Protein AF-X1U1P4-F1 (afdb_monomer_lite)

Radius of gyration: 13.44 Å; chains: 1; bounding box: 36×24×39 Å

Foldseek 3Di:
DEQEDEFPPADDPPVGDDHLVRLLQVLLVSLQVVVVVPHQAYEYDAALDLSSQVSNVNSNVVRDPHQYEYEYDWDDDPVGTARPVRHHPVNSVVVCVVVVRPDYHD

pLDDT: mean 93.92, std 8.22, range [53.47, 98.62]

Sequence (106 aa):
MAGSMGPTGKFLKPHGEYTEEEFEEAYAVQAKALTEGGVDFLLIETQYDLKEALCALRGARKSSNLPVFVTMTFNRNPRGYFTIMGNSVAQCVEELEAQEVPATGT

Secondary structure (DSSP, 8-state):
-EEEE---S--BTTTSSB-HHHHHHHHHHHHHHHHHTT-SEEEEEEES-HHHHHHHHHHHHHH--S-EEEEE--EEETTEEE-TT--BHHHHHHHHHHTT-S-EE-

Structure (mmCIF, N/CA/C/O backbone):
data_AF-X1U1P4-F1
#
_entry.id   AF-X1U1P4-F1
#
loop_
_atom_site.group_PDB
_atom_site.id
_atom_site.type_symbol
_atom_site.label_atom_id
_atom_site.label_alt_id
_atom_site.label_comp_id
_atom_site.label_asym_id
_atom_site.label_entity_id
_atom_site.label_seq_id
_atom_site.pdbx_PDB_ins_code
_atom_site.Cartn_x
_atom_site.Cartn_y
_atom_site.Cartn_z
_atom_site.occupancy
_atom_site.B_iso_or_equiv
_atom_site.auth_seq_id
_atom_site.auth_comp_id
_atom_site.auth_asym_id
_atom_site.auth_atom_id
_atom_site.pdbx_PDB_model_num
ATOM 1 N N . MET A 1 1 ? -18.357 3.553 2.999 1.00 87.25 1 MET A N 1
ATOM 2 C CA . MET A 1 1 ? -17.381 4.620 2.731 1.00 87.25 1 MET A CA 1
ATOM 3 C C . MET A 1 1 ? -15.983 4.041 2.859 1.00 87.25 1 MET A C 1
ATOM 5 O O . MET A 1 1 ? -15.715 3.364 3.842 1.00 87.25 1 MET A O 1
ATOM 9 N N . ALA A 1 2 ? -15.127 4.269 1.863 1.00 93.44 2 ALA A N 1
ATOM 10 C CA . ALA A 1 2 ? -13.741 3.807 1.871 1.00 93.44 2 ALA A CA 1
ATOM 11 C C . ALA A 1 2 ? -12.817 4.887 2.449 1.00 93.44 2 ALA A C 1
ATOM 13 O O . ALA A 1 2 ? -12.927 6.050 2.056 1.00 93.44 2 ALA A O 1
ATOM 14 N N . GLY A 1 3 ? -11.886 4.507 3.322 1.00 97.19 3 GLY A N 1
ATOM 15 C CA . GLY A 1 3 ? -10.749 5.349 3.687 1.00 97.19 3 GLY A CA 1
ATOM 16 C C . GLY A 1 3 ? -9.615 5.166 2.683 1.00 97.19 3 GLY A C 1
ATOM 17 O O . GLY A 1 3 ? -8.915 4.159 2.750 1.00 97.19 3 GLY A O 1
ATOM 18 N N . SER A 1 4 ? -9.453 6.107 1.750 1.00 97.50 4 SER A N 1
ATOM 19 C CA . SER A 1 4 ? -8.389 6.049 0.736 1.00 97.50 4 SER A CA 1
ATOM 20 C C . SER A 1 4 ? -7.020 6.425 1.323 1.00 97.50 4 SER A C 1
ATOM 22 O O . SER A 1 4 ? -6.890 7.411 2.057 1.00 97.50 4 SER A O 1
ATOM 24 N N . MET A 1 5 ? -6.003 5.633 0.981 1.00 98.06 5 MET A N 1
ATOM 25 C CA . MET A 1 5 ? -4.592 5.859 1.291 1.00 98.06 5 MET A CA 1
ATOM 26 C C . MET A 1 5 ? -3.755 5.634 0.025 1.00 98.06 5 MET A C 1
ATOM 28 O O . MET A 1 5 ? -3.553 4.499 -0.404 1.00 98.06 5 MET A O 1
ATOM 32 N N . GLY A 1 6 ? -3.291 6.723 -0.590 1.00 96.94 6 GLY A N 1
ATOM 33 C CA . GLY A 1 6 ? -2.461 6.684 -1.798 1.00 96.94 6 GLY A CA 1
ATOM 34 C C . GLY A 1 6 ? -0.968 6.455 -1.527 1.00 96.94 6 GLY A C 1
ATOM 35 O O . GLY A 1 6 ? -0.551 6.323 -0.370 1.00 96.94 6 GLY A O 1
ATOM 36 N N . PRO A 1 7 ? -0.135 6.416 -2.581 1.00 96.38 7 PRO A N 1
ATOM 37 C CA . PRO A 1 7 ? 1.314 6.356 -2.435 1.00 96.38 7 PRO A CA 1
ATOM 38 C C . PRO A 1 7 ? 1.852 7.658 -1.830 1.00 96.38 7 PRO A C 1
ATOM 40 O O . PRO A 1 7 ? 1.335 8.749 -2.079 1.00 96.38 7 PRO A O 1
ATOM 43 N N . THR A 1 8 ? 2.938 7.553 -1.076 1.00 94.69 8 THR A N 1
ATOM 44 C CA . THR A 1 8 ? 3.689 8.679 -0.503 1.00 94.69 8 THR A CA 1
ATOM 45 C C . THR A 1 8 ? 4.319 9.571 -1.575 1.00 94.69 8 THR A C 1
ATOM 47 O O . THR A 1 8 ? 4.636 10.735 -1.319 1.00 94.69 8 THR A O 1
ATOM 50 N N . GLY A 1 9 ? 4.551 9.023 -2.775 1.00 93.75 9 GLY A N 1
ATOM 51 C CA . GLY A 1 9 ? 5.342 9.669 -3.825 1.00 93.75 9 GLY A CA 1
ATOM 52 C C . GLY A 1 9 ? 6.832 9.773 -3.473 1.00 93.75 9 GLY A C 1
ATOM 53 O O . GLY A 1 9 ? 7.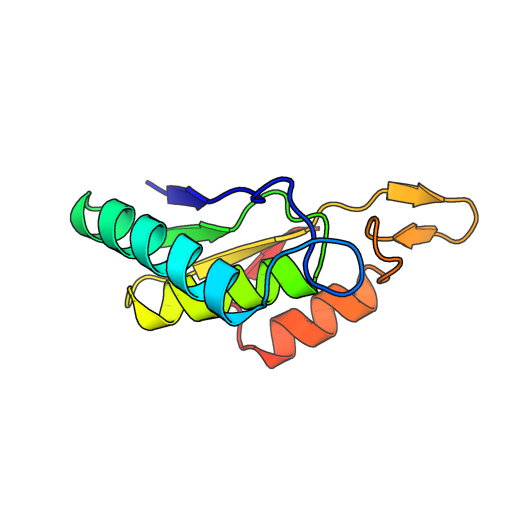559 10.566 -4.077 1.00 93.75 9 GLY A O 1
ATOM 54 N N . LYS A 1 10 ? 7.284 9.013 -2.471 1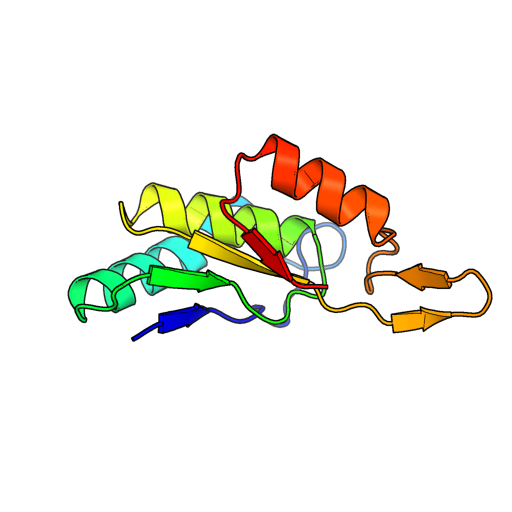.00 95.38 10 LYS A N 1
ATOM 55 C CA . LYS A 1 10 ? 8.673 8.898 -2.026 1.00 95.38 10 LYS A CA 1
ATOM 56 C C . LYS A 1 10 ? 9.170 7.480 -2.290 1.00 95.38 10 LYS A C 1
ATOM 58 O O . LYS A 1 10 ? 8.388 6.572 -2.525 1.00 95.38 10 LYS A O 1
ATOM 63 N N . PHE A 1 11 ? 10.485 7.296 -2.243 1.00 94.06 11 PHE A N 1
ATOM 64 C CA . PHE A 1 11 ? 11.100 5.987 -2.440 1.00 94.06 11 PHE A CA 1
ATOM 65 C C . PHE A 1 11 ? 11.734 5.475 -1.151 1.00 94.06 11 PHE A C 1
ATOM 67 O O . PHE A 1 11 ? 12.352 6.237 -0.400 1.00 94.06 11 PHE A O 1
ATOM 74 N N . LEU A 1 12 ? 11.625 4.165 -0.952 1.00 95.75 12 LEU A N 1
ATOM 75 C CA . LEU A 1 12 ? 12.369 3.428 0.060 1.00 95.75 12 LEU A CA 1
ATOM 76 C C . LEU A 1 12 ? 13.853 3.333 -0.316 1.00 95.75 12 LEU A C 1
ATOM 78 O O . LEU A 1 12 ? 14.233 3.356 -1.494 1.00 95.75 12 LEU A O 1
ATOM 82 N N . LYS A 1 13 ? 14.717 3.165 0.685 1.00 93.94 13 LYS A N 1
ATOM 83 C CA . LYS A 1 13 ? 16.120 2.793 0.465 1.00 93.94 13 LYS A CA 1
ATOM 84 C C . LYS A 1 13 ? 16.213 1.495 -0.357 1.00 93.94 13 LYS A C 1
ATOM 86 O O . LYS A 1 13 ? 15.420 0.576 -0.153 1.00 93.94 13 LYS A O 1
ATOM 91 N N . PRO A 1 14 ? 17.192 1.379 -1.275 1.00 93.81 14 PRO A N 1
ATOM 92 C CA . PRO A 1 14 ? 18.283 2.321 -1.552 1.00 93.81 14 PRO A CA 1
ATOM 93 C C . PRO A 1 14 ? 17.939 3.427 -2.570 1.00 93.81 14 PRO A C 1
ATOM 95 O O . PRO A 1 14 ? 18.814 4.214 -2.915 1.00 93.81 14 PRO A O 1
ATOM 98 N N . HIS A 1 15 ? 16.707 3.479 -3.087 1.00 92.75 15 HIS A N 1
ATOM 99 C CA . HIS A 1 15 ? 16.309 4.415 -4.148 1.00 92.75 15 HIS A CA 1
ATOM 100 C C . HIS A 1 15 ? 15.841 5.780 -3.624 1.00 92.75 15 HIS A C 1
ATOM 102 O O . HIS A 1 15 ? 15.802 6.746 -4.385 1.00 92.75 15 HIS A O 1
ATOM 108 N N . GLY A 1 16 ? 15.525 5.870 -2.334 1.00 93.56 16 GLY A N 1
ATOM 109 C CA . GLY A 1 16 ? 15.265 7.118 -1.629 1.00 93.56 16 GLY A CA 1
ATOM 110 C C . GLY A 1 16 ? 15.832 7.110 -0.213 1.00 93.56 16 GLY A C 1
ATOM 111 O O . GLY A 1 16 ? 16.757 6.362 0.106 1.00 93.56 16 GLY A O 1
ATOM 112 N N . GLU A 1 17 ? 15.288 7.980 0.632 1.00 95.00 17 GLU A N 1
ATOM 113 C CA . GLU A 1 17 ? 15.860 8.305 1.944 1.00 95.00 17 GLU A CA 1
ATOM 114 C C . GLU A 1 17 ? 15.173 7.583 3.108 1.00 95.00 17 GLU A C 1
ATOM 116 O O . GLU A 1 17 ? 15.730 7.548 4.205 1.00 95.00 17 GLU A O 1
ATOM 121 N N . TYR A 1 18 ? 14.015 6.969 2.859 1.00 96.94 18 TYR A N 1
ATOM 122 C CA . TYR A 1 18 ? 13.152 6.414 3.899 1.00 96.94 18 TYR A CA 1
ATOM 123 C C . TYR A 1 18 ? 13.313 4.903 4.065 1.00 96.94 18 TYR A C 1
ATOM 125 O O . TYR A 1 18 ? 13.644 4.187 3.112 1.00 96.94 18 TYR A O 1
ATOM 133 N N . THR A 1 19 ? 13.090 4.411 5.279 1.00 98.00 19 THR A N 1
ATOM 134 C CA . THR A 1 19 ? 13.028 2.976 5.586 1.00 98.00 19 THR A CA 1
ATOM 135 C C . THR A 1 19 ? 11.600 2.440 5.506 1.00 98.00 19 THR A C 1
ATOM 137 O O . THR A 1 19 ? 10.634 3.202 5.437 1.00 98.00 19 THR A O 1
ATOM 140 N N . GLU A 1 20 ? 11.463 1.111 5.495 1.00 97.81 20 GLU A N 1
ATOM 141 C CA . GLU A 1 20 ? 10.145 0.463 5.500 1.00 97.81 20 GLU A CA 1
ATOM 142 C C . GLU A 1 20 ? 9.379 0.796 6.784 1.00 97.81 20 GLU A C 1
ATOM 144 O O . GLU A 1 20 ? 8.191 1.098 6.729 1.00 97.81 20 GLU A O 1
ATOM 149 N N . GLU A 1 21 ? 10.071 0.849 7.924 1.00 98.19 21 GLU A N 1
ATOM 150 C CA . GLU A 1 21 ? 9.480 1.195 9.217 1.00 98.19 21 GLU A CA 1
ATOM 151 C C . GLU A 1 21 ? 8.908 2.617 9.224 1.00 98.19 21 GLU A C 1
ATOM 153 O O . GLU A 1 21 ? 7.801 2.827 9.715 1.00 98.19 21 GLU A O 1
ATOM 158 N N . GLU A 1 22 ? 9.617 3.587 8.636 1.00 98.19 22 GLU A N 1
ATOM 159 C CA . GLU A 1 22 ? 9.131 4.970 8.533 1.00 98.19 22 GLU A CA 1
ATOM 160 C C . GLU A 1 22 ? 7.857 5.058 7.678 1.00 98.19 22 GLU A C 1
ATOM 162 O O . GLU A 1 22 ? 6.926 5.796 8.012 1.00 98.19 22 GLU A O 1
ATOM 167 N N . PHE A 1 23 ? 7.778 4.282 6.592 1.00 98.19 23 PHE A N 1
ATOM 168 C CA . PHE A 1 23 ? 6.571 4.201 5.765 1.00 98.19 23 PHE A CA 1
ATOM 169 C C . PHE A 1 23 ? 5.422 3.521 6.513 1.00 98.19 23 PHE A C 1
ATOM 171 O O . PHE A 1 23 ? 4.303 4.034 6.519 1.00 98.19 23 PHE A O 1
ATOM 178 N N . GLU A 1 24 ? 5.683 2.390 7.167 1.00 98.50 24 GLU A N 1
ATOM 179 C CA . GLU A 1 24 ? 4.689 1.678 7.974 1.00 98.50 24 GLU A CA 1
ATOM 180 C C . GLU A 1 24 ? 4.102 2.564 9.073 1.00 98.50 24 GLU A C 1
ATOM 182 O O . GLU A 1 24 ? 2.886 2.574 9.266 1.00 98.50 24 GLU A O 1
ATOM 187 N N . GLU A 1 25 ? 4.941 3.326 9.779 1.00 98.44 25 GLU A N 1
ATOM 188 C CA . GLU A 1 25 ? 4.503 4.265 10.812 1.00 98.44 25 GLU A CA 1
ATOM 189 C C . GLU A 1 25 ? 3.646 5.395 10.234 1.00 98.44 25 GLU A C 1
ATOM 191 O O . GLU A 1 25 ? 2.603 5.729 10.804 1.00 98.44 25 GLU A O 1
ATOM 196 N N . ALA A 1 26 ? 4.020 5.946 9.077 1.00 98.19 26 ALA A N 1
ATOM 197 C CA . ALA A 1 26 ? 3.224 6.971 8.408 1.00 98.19 26 ALA A CA 1
ATOM 198 C C . ALA A 1 26 ? 1.833 6.444 8.002 1.00 98.19 26 ALA A C 1
ATOM 200 O O . ALA A 1 26 ? 0.812 7.072 8.304 1.00 98.19 26 ALA A O 1
ATOM 201 N N . TYR A 1 27 ? 1.771 5.260 7.386 1.00 98.56 27 TYR A N 1
ATOM 202 C CA . TYR A 1 27 ? 0.505 4.627 7.007 1.00 98.56 27 TYR A CA 1
ATOM 203 C C . TYR A 1 27 ? -0.337 4.219 8.217 1.00 98.56 27 T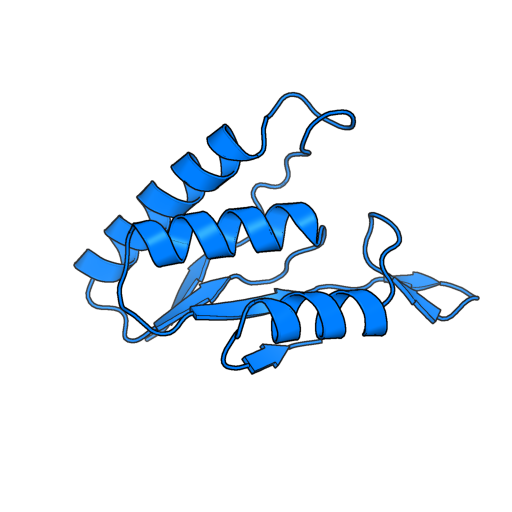YR A C 1
ATOM 205 O O . TYR A 1 27 ? -1.561 4.348 8.187 1.00 98.56 27 TYR A O 1
ATOM 213 N N . ALA A 1 28 ? 0.297 3.785 9.306 1.00 98.62 28 ALA A N 1
ATOM 214 C CA . ALA A 1 28 ? -0.367 3.478 10.568 1.00 98.62 28 ALA A CA 1
ATOM 215 C C . ALA A 1 28 ? -1.131 4.687 11.133 1.00 98.62 28 ALA A C 1
ATOM 217 O O . ALA A 1 28 ? -2.295 4.558 11.526 1.00 98.62 28 ALA A O 1
ATOM 218 N N . VAL A 1 29 ? -0.516 5.874 11.119 1.00 98.50 29 VAL A N 1
ATOM 219 C CA . VAL A 1 29 ? -1.162 7.118 11.570 1.00 98.50 29 VAL A CA 1
ATOM 220 C C . VAL A 1 29 ? -2.392 7.439 10.718 1.00 98.50 29 VAL A C 1
ATOM 222 O O . VAL A 1 29 ? -3.461 7.722 11.266 1.00 98.50 29 VAL A O 1
ATOM 225 N N . GLN A 1 30 ? -2.272 7.352 9.390 1.00 98.44 30 GLN A N 1
ATOM 226 C CA . GLN A 1 30 ? -3.386 7.627 8.479 1.00 98.44 30 GLN A CA 1
ATOM 227 C C . GLN A 1 30 ? -4.526 6.610 8.636 1.00 98.44 30 GLN A C 1
AT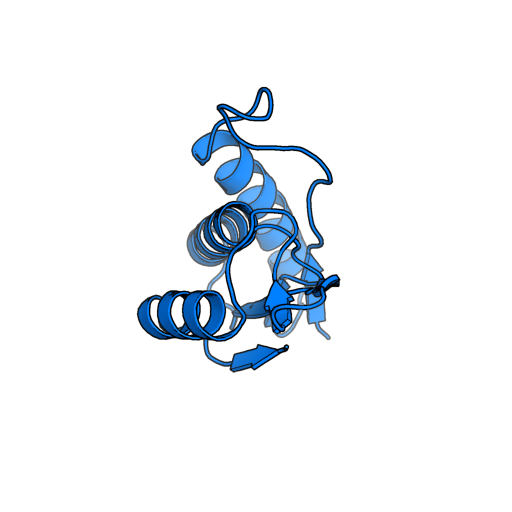OM 229 O O . GLN A 1 30 ? -5.689 6.999 8.758 1.00 98.44 30 GLN A O 1
ATOM 234 N N . ALA A 1 31 ? -4.204 5.316 8.688 1.00 98.50 31 ALA A N 1
ATOM 235 C CA . ALA A 1 31 ? -5.178 4.240 8.849 1.00 98.50 31 ALA A CA 1
ATOM 236 C C . ALA A 1 31 ? -5.976 4.375 10.150 1.00 98.50 31 ALA A C 1
ATOM 238 O O . ALA A 1 31 ? -7.199 4.202 10.147 1.00 98.50 31 ALA A O 1
ATOM 239 N N . LYS A 1 32 ? -5.303 4.733 11.252 1.00 98.62 32 LYS A N 1
ATOM 240 C CA . LYS A 1 32 ? -5.956 4.994 12.537 1.00 98.62 32 LYS A CA 1
ATOM 241 C C . LYS A 1 32 ? -6.945 6.152 12.432 1.00 98.62 32 LYS A C 1
ATOM 243 O O . LYS A 1 32 ? -8.102 5.991 12.808 1.00 98.62 32 LYS A O 1
ATOM 248 N N . ALA A 1 33 ? -6.514 7.283 11.873 1.00 98.50 33 ALA A N 1
ATOM 249 C CA . ALA A 1 33 ? -7.363 8.465 11.733 1.00 98.50 33 ALA A CA 1
ATOM 250 C C . ALA A 1 33 ? -8.606 8.193 10.866 1.00 98.50 33 ALA A C 1
ATOM 252 O O . ALA A 1 33 ? -9.712 8.591 11.222 1.00 98.50 33 ALA A O 1
ATOM 253 N N . LEU A 1 34 ? -8.447 7.467 9.754 1.00 98.44 34 LEU A N 1
ATOM 254 C CA . LEU A 1 34 ? -9.568 7.064 8.896 1.00 98.44 34 LEU A CA 1
ATOM 255 C C . LEU A 1 34 ? -10.530 6.114 9.619 1.00 98.44 34 LEU A C 1
ATOM 257 O O . LEU A 1 34 ? -11.745 6.266 9.509 1.00 98.44 34 LEU A O 1
ATOM 261 N N . THR A 1 35 ? -9.990 5.165 10.386 1.00 98.25 35 THR A N 1
ATOM 262 C CA . THR A 1 35 ? -10.783 4.216 11.182 1.00 98.25 35 THR A CA 1
ATOM 263 C C . THR A 1 35 ? -11.602 4.936 12.252 1.00 98.25 35 THR A C 1
ATOM 265 O O . THR A 1 35 ? -12.800 4.694 12.371 1.00 98.25 35 THR A O 1
ATOM 268 N N . GLU A 1 36 ? -10.995 5.867 12.992 1.00 98.12 36 GLU A N 1
ATOM 269 C CA . GLU A 1 36 ? -11.688 6.708 13.982 1.00 98.12 36 GLU A CA 1
ATOM 270 C C . GLU A 1 36 ? -12.737 7.625 13.332 1.00 98.12 36 GLU A C 1
ATOM 272 O O . GLU A 1 36 ? -13.753 7.943 13.949 1.00 98.12 36 GLU A O 1
ATOM 277 N N . GLY A 1 37 ? -12.530 7.992 12.064 1.00 97.75 37 GLY A N 1
ATOM 278 C CA . GLY A 1 37 ? -13.502 8.699 11.231 1.00 97.75 37 GLY A CA 1
ATOM 279 C C . GLY A 1 37 ? -14.709 7.859 10.790 1.00 97.75 37 GLY A C 1
ATOM 280 O O . GLY A 1 37 ? -15.631 8.413 10.193 1.00 97.75 37 GLY A O 1
ATOM 281 N N . GLY A 1 38 ? -14.735 6.553 11.081 1.00 97.62 38 GLY A N 1
ATOM 282 C CA . GLY A 1 38 ? -15.889 5.684 10.839 1.00 97.62 38 GLY A CA 1
ATOM 283 C C . GLY A 1 38 ? -16.033 5.183 9.400 1.00 97.62 38 GLY A C 1
ATOM 284 O O . GLY A 1 38 ? -17.154 4.970 8.942 1.00 97.62 38 GLY A O 1
ATOM 285 N N . VAL A 1 39 ? -14.927 5.013 8.665 1.00 98.38 39 VAL A N 1
ATOM 286 C CA . VAL A 1 39 ? -14.957 4.333 7.355 1.00 98.38 39 VAL A CA 1
ATOM 287 C C . VAL A 1 39 ? -15.267 2.839 7.517 1.00 98.38 39 VAL A C 1
ATOM 289 O O . VAL A 1 39 ? -14.968 2.244 8.547 1.00 98.38 39 VAL A O 1
ATOM 292 N N . ASP A 1 40 ? -15.841 2.216 6.486 1.00 97.81 40 ASP A N 1
ATOM 293 C CA . ASP A 1 40 ? -16.220 0.793 6.524 1.00 97.81 40 ASP A CA 1
ATOM 294 C C . ASP A 1 40 ? -15.041 -0.136 6.186 1.00 97.81 40 ASP A C 1
ATOM 296 O O . ASP A 1 40 ? -15.012 -1.298 6.585 1.00 97.81 40 ASP A O 1
ATOM 300 N N . PHE A 1 41 ? -14.077 0.368 5.412 1.00 96.44 41 PHE A N 1
ATOM 301 C CA . PHE A 1 41 ? -12.865 -0.343 5.013 1.00 96.44 41 PHE A CA 1
ATOM 302 C C . PHE A 1 41 ? -11.764 0.642 4.615 1.00 96.44 41 PHE A C 1
ATOM 304 O O . PHE A 1 41 ? -12.032 1.810 4.307 1.00 96.44 41 PHE A O 1
ATOM 311 N N . LEU A 1 42 ? -10.526 0.156 4.585 1.00 97.88 42 LEU A N 1
ATOM 312 C CA . LEU A 1 42 ? -9.366 0.899 4.104 1.00 97.88 42 LEU A CA 1
ATOM 313 C C . LEU A 1 42 ? -9.032 0.475 2.673 1.00 97.88 42 LEU A C 1
ATOM 315 O O . LEU A 1 42 ? -9.032 -0.712 2.350 1.00 97.88 42 LEU A O 1
ATOM 319 N N . LEU A 1 43 ? -8.736 1.448 1.818 1.00 97.31 43 LEU A N 1
ATOM 320 C CA . LEU A 1 43 ? -8.326 1.229 0.436 1.00 97.31 43 LEU A CA 1
ATOM 321 C C . LEU A 1 43 ? -6.930 1.819 0.237 1.00 97.31 43 LEU A C 1
ATOM 323 O O . LEU A 1 43 ? -6.776 3.034 0.138 1.00 97.31 43 LEU A O 1
ATOM 327 N N . ILE A 1 44 ? -5.926 0.950 0.173 1.00 97.69 44 ILE A N 1
ATOM 328 C CA . ILE A 1 44 ? -4.576 1.301 -0.266 1.00 97.69 44 ILE A CA 1
ATOM 329 C C . ILE A 1 44 ? -4.619 1.373 -1.785 1.00 97.69 44 ILE A C 1
ATOM 331 O O . ILE A 1 44 ? -4.759 0.354 -2.468 1.00 97.69 44 ILE A O 1
ATOM 335 N N . GLU A 1 45 ? -4.566 2.585 -2.320 1.00 95.06 45 GLU A N 1
ATOM 336 C CA . GLU A 1 45 ? -4.841 2.813 -3.730 1.00 95.06 45 GLU A CA 1
ATOM 337 C C . GLU A 1 45 ? -3.623 3.226 -4.551 1.00 95.06 45 GLU A C 1
ATOM 339 O O . GLU A 1 45 ? -2.683 3.830 -4.033 1.00 95.06 45 GLU A O 1
ATOM 344 N N . THR A 1 46 ? -3.687 2.923 -5.850 1.00 92.50 46 THR A N 1
ATOM 345 C CA . THR A 1 46 ? -2.809 3.475 -6.889 1.00 92.50 46 THR A CA 1
ATOM 346 C C . THR A 1 46 ? -1.320 3.318 -6.547 1.00 92.50 46 THR A C 1
ATOM 348 O O . THR A 1 46 ? -0.517 4.236 -6.717 1.00 92.50 46 THR A O 1
ATOM 351 N N . GLN A 1 47 ? -0.927 2.149 -6.032 1.00 96.06 47 GLN A N 1
ATOM 352 C CA . GLN A 1 47 ? 0.455 1.899 -5.625 1.00 96.06 47 GLN A CA 1
ATOM 353 C C . GLN A 1 47 ? 1.336 1.554 -6.824 1.00 96.06 47 GLN A C 1
ATOM 355 O O . GLN A 1 47 ? 1.044 0.637 -7.590 1.00 96.06 47 GLN A O 1
ATOM 360 N N . TYR A 1 48 ? 2.442 2.279 -6.980 1.00 94.00 48 TYR A N 1
ATOM 361 C CA . TYR A 1 48 ? 3.392 2.073 -8.078 1.00 94.00 48 TYR A CA 1
ATOM 362 C C . TYR A 1 48 ? 4.578 1.194 -7.682 1.00 94.00 48 TYR A C 1
ATOM 364 O O . TYR A 1 48 ? 5.294 0.724 -8.563 1.00 94.00 48 TYR A O 1
ATOM 372 N N . ASP A 1 49 ? 4.797 0.972 -6.388 1.00 95.56 49 ASP A N 1
ATOM 373 C CA . ASP A 1 49 ? 5.843 0.113 -5.841 1.00 95.56 49 ASP A CA 1
ATOM 374 C C . ASP A 1 49 ? 5.204 -0.941 -4.932 1.00 95.56 49 ASP A C 1
ATOM 376 O O . ASP A 1 49 ? 4.454 -0.623 -4.010 1.00 95.56 49 ASP A O 1
ATOM 380 N N . LEU A 1 50 ? 5.506 -2.214 -5.199 1.00 96.12 50 LEU A N 1
ATOM 381 C CA . LEU A 1 50 ? 5.008 -3.326 -4.396 1.00 96.12 50 LEU A CA 1
ATOM 382 C C . LEU A 1 50 ? 5.511 -3.232 -2.951 1.00 96.12 50 LEU A C 1
ATOM 384 O O . LEU A 1 50 ? 4.760 -3.529 -2.027 1.00 96.12 50 LEU A O 1
ATOM 388 N N . LYS A 1 51 ? 6.753 -2.786 -2.728 1.00 96.62 51 LYS A N 1
ATOM 389 C CA . LYS A 1 51 ? 7.295 -2.669 -1.367 1.00 96.62 51 LYS A CA 1
ATOM 390 C C . LYS A 1 51 ? 6.565 -1.611 -0.552 1.00 96.62 51 LYS A C 1
ATOM 392 O O . LYS A 1 51 ? 6.216 -1.865 0.598 1.00 96.62 51 LYS A O 1
ATOM 397 N N . GLU A 1 52 ? 6.292 -0.458 -1.154 1.00 97.50 52 GLU A N 1
ATOM 398 C CA . GLU A 1 52 ? 5.493 0.595 -0.527 1.00 97.50 52 GLU A CA 1
ATOM 399 C C . GLU A 1 52 ? 4.072 0.109 -0.208 1.00 97.50 52 GLU A C 1
ATOM 401 O O . GLU A 1 52 ? 3.609 0.291 0.917 1.00 97.50 52 GLU A O 1
ATOM 406 N N . ALA A 1 53 ? 3.421 -0.604 -1.136 1.00 97.25 53 ALA A N 1
ATOM 407 C CA . ALA A 1 53 ? 2.102 -1.196 -0.904 1.00 97.25 53 ALA A CA 1
ATOM 408 C C . ALA A 1 53 ? 2.089 -2.158 0.298 1.00 97.25 53 ALA A C 1
ATOM 410 O O . ALA A 1 53 ? 1.151 -2.150 1.098 1.00 97.25 53 ALA A O 1
ATOM 411 N N . LEU A 1 54 ? 3.142 -2.966 0.458 1.00 97.44 54 LEU A N 1
ATOM 412 C CA . LEU A 1 54 ? 3.290 -3.869 1.600 1.00 97.44 54 LEU A CA 1
ATOM 413 C C . LEU A 1 54 ? 3.532 -3.113 2.913 1.00 97.44 54 LEU A C 1
ATOM 415 O O . LEU A 1 54 ? 2.959 -3.489 3.936 1.00 97.44 54 LEU A O 1
ATOM 419 N N . CYS A 1 55 ? 4.314 -2.029 2.894 1.00 98.19 55 CYS A N 1
ATOM 420 C CA . CYS A 1 55 ? 4.466 -1.146 4.057 1.00 98.19 55 CYS A CA 1
ATOM 421 C C . CYS A 1 55 ? 3.114 -0.534 4.453 1.00 98.19 55 CYS A C 1
ATOM 423 O O . CYS A 1 55 ? 2.735 -0.552 5.625 1.00 98.19 55 CYS A O 1
ATOM 425 N N . ALA A 1 56 ? 2.340 -0.063 3.472 1.00 98.12 56 ALA A N 1
ATOM 426 C CA . ALA A 1 56 ? 1.002 0.470 3.698 1.00 98.12 56 ALA A CA 1
ATOM 427 C C . ALA A 1 56 ? 0.068 -0.571 4.322 1.00 98.12 56 ALA A C 1
ATOM 429 O O . ALA A 1 56 ? -0.634 -0.275 5.290 1.00 98.12 56 ALA A O 1
ATOM 430 N N . LEU A 1 57 ? 0.097 -1.809 3.819 1.00 97.75 57 LEU A N 1
ATOM 431 C CA . LEU A 1 57 ? -0.711 -2.912 4.337 1.00 97.75 57 LEU A CA 1
ATOM 432 C C . LEU A 1 57 ? -0.359 -3.243 5.791 1.00 97.75 57 LEU A C 1
ATOM 434 O O . LEU A 1 57 ? -1.259 -3.385 6.623 1.00 97.75 57 LEU A O 1
ATOM 438 N N . ARG A 1 58 ? 0.937 -3.342 6.111 1.00 98.00 58 ARG A N 1
ATOM 439 C CA . ARG A 1 58 ? 1.416 -3.611 7.477 1.00 98.00 58 ARG A CA 1
ATOM 440 C C . ARG A 1 58 ? 1.045 -2.477 8.431 1.00 98.00 58 ARG A C 1
ATOM 442 O O . ARG A 1 58 ? 0.474 -2.744 9.490 1.00 98.00 58 ARG A O 1
ATOM 449 N N . GLY A 1 59 ? 1.273 -1.225 8.032 1.00 98.25 59 GLY A N 1
ATOM 450 C CA . GLY A 1 59 ? 0.880 -0.043 8.804 1.00 98.25 59 GLY A CA 1
ATOM 451 C C . GLY A 1 59 ? -0.627 0.014 9.071 1.00 98.25 59 GLY A C 1
ATOM 452 O O . GLY A 1 59 ? -1.054 0.231 10.211 1.00 98.25 59 GLY A O 1
ATOM 453 N N . ALA A 1 60 ? -1.439 -0.267 8.047 1.00 98.00 60 ALA A N 1
ATOM 454 C CA . ALA A 1 60 ? -2.894 -0.294 8.145 1.00 98.00 60 ALA A CA 1
ATOM 455 C C . ALA A 1 60 ? -3.394 -1.367 9.119 1.00 98.00 60 ALA A C 1
ATOM 457 O O . ALA A 1 60 ? -4.149 -1.054 10.040 1.00 98.00 60 ALA A O 1
ATOM 458 N N . ARG A 1 61 ? -2.926 -2.613 8.971 1.00 96.62 61 ARG A N 1
ATOM 459 C CA . ARG A 1 61 ? -3.318 -3.742 9.835 1.00 96.62 61 ARG A CA 1
ATOM 460 C C . ARG A 1 61 ? -2.843 -3.588 11.277 1.00 96.62 61 ARG A C 1
ATOM 462 O O . ARG A 1 61 ? -3.518 -4.041 12.194 1.00 96.62 61 ARG A O 1
ATOM 469 N N . LYS A 1 62 ? -1.706 -2.924 11.503 1.00 96.62 62 LYS A N 1
ATOM 470 C CA . LYS A 1 62 ? -1.222 -2.607 12.857 1.00 96.62 62 LYS A CA 1
ATOM 471 C C . LYS A 1 62 ? -2.146 -1.630 13.594 1.00 96.62 62 LYS A C 1
ATOM 473 O O . LYS A 1 62 ? -2.163 -1.622 14.823 1.00 96.62 62 LYS A O 1
ATOM 478 N N . SER A 1 63 ? -2.899 -0.815 12.856 1.00 96.81 63 SER A N 1
ATOM 479 C CA . SER A 1 63 ? -3.624 0.341 13.399 1.00 96.81 63 SER A CA 1
ATOM 480 C C . SER A 1 63 ? -5.140 0.280 13.217 1.00 96.81 63 SER A C 1
ATOM 482 O O . SER A 1 63 ? -5.844 1.178 13.677 1.00 96.81 63 SER A O 1
ATOM 484 N N . SER A 1 64 ? -5.651 -0.756 12.551 1.00 97.00 64 SER A N 1
ATOM 485 C CA . SER A 1 64 ? -7.070 -0.942 12.265 1.00 97.00 64 SER A CA 1
ATOM 486 C C . SER A 1 64 ? -7.426 -2.421 12.141 1.00 97.00 64 SER A C 1
ATOM 488 O O . SER A 1 64 ? -6.653 -3.212 11.608 1.00 97.00 64 SER A O 1
ATOM 490 N N . ASN A 1 65 ? -8.635 -2.772 12.586 1.00 95.81 65 ASN A N 1
ATOM 491 C CA . ASN A 1 65 ? -9.234 -4.096 12.380 1.00 95.81 65 ASN A CA 1
ATOM 492 C C . ASN A 1 65 ? -10.186 -4.127 11.171 1.00 95.81 65 ASN A C 1
ATOM 494 O O . ASN A 1 65 ? -10.872 -5.126 10.953 1.00 95.81 65 ASN A O 1
ATOM 498 N N . LEU A 1 66 ? -10.294 -3.024 10.423 1.00 96.38 66 LEU A N 1
ATOM 499 C CA . LEU A 1 66 ? -11.149 -2.962 9.244 1.00 96.38 66 LEU A CA 1
ATOM 500 C C . LEU A 1 66 ? -10.554 -3.787 8.092 1.00 96.38 66 LEU A C 1
ATOM 502 O O . LEU A 1 66 ? -9.330 -3.908 7.989 1.00 96.38 66 LEU A O 1
ATOM 506 N N . PRO A 1 67 ? -11.391 -4.311 7.179 1.00 95.75 67 PR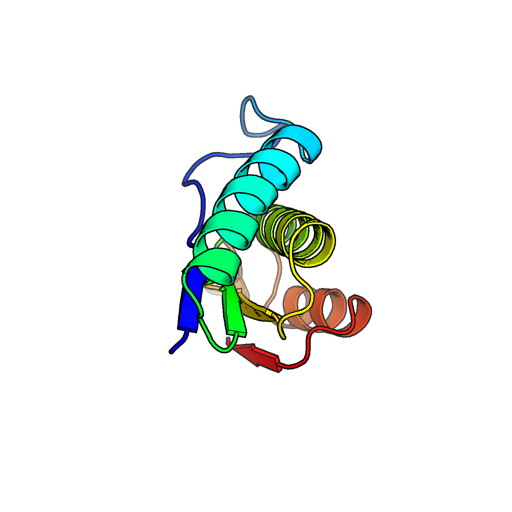O A N 1
ATOM 507 C CA . PRO A 1 67 ? -10.909 -4.900 5.937 1.00 95.75 67 PRO A CA 1
ATOM 508 C C . PRO A 1 67 ? -10.028 -3.914 5.158 1.00 95.75 67 PRO A C 1
ATOM 510 O O . PRO A 1 67 ? -10.338 -2.723 5.079 1.00 95.75 67 PRO A O 1
ATOM 513 N N . VAL A 1 68 ? -8.944 -4.418 4.565 1.00 96.38 68 VAL A N 1
ATOM 514 C CA . VAL A 1 68 ? -7.993 -3.619 3.779 1.00 96.38 68 VAL A CA 1
ATOM 515 C C . VAL A 1 68 ? -7.956 -4.139 2.349 1.00 96.38 68 VAL A C 1
ATOM 517 O O . VAL A 1 68 ? -7.749 -5.326 2.134 1.00 96.38 68 VAL A O 1
ATOM 520 N N . PHE A 1 69 ? -8.127 -3.253 1.378 1.00 95.25 69 PHE A N 1
ATOM 521 C CA . PHE A 1 69 ? -8.030 -3.545 -0.051 1.00 95.25 69 PHE A CA 1
ATOM 522 C C . PHE A 1 69 ? -6.778 -2.887 -0.620 1.00 95.25 69 PHE A C 1
ATOM 524 O O . PHE A 1 69 ? -6.422 -1.792 -0.184 1.00 95.25 69 PHE A O 1
ATOM 531 N N . VAL A 1 70 ? -6.126 -3.528 -1.593 1.00 96.19 70 VAL A N 1
ATOM 532 C CA . VAL A 1 70 ? -4.909 -2.998 -2.228 1.00 96.19 70 VAL A CA 1
ATOM 533 C C . VAL A 1 70 ? -5.087 -2.953 -3.742 1.00 96.19 70 VAL A C 1
ATOM 535 O O . VAL A 1 70 ? -5.513 -3.932 -4.357 1.00 96.19 70 VAL A O 1
ATOM 538 N N . THR A 1 71 ? -4.737 -1.825 -4.357 1.00 95.25 71 THR A N 1
ATOM 539 C CA . THR A 1 71 ? -4.664 -1.692 -5.820 1.00 95.25 71 THR A CA 1
ATOM 540 C C . THR A 1 71 ? -3.270 -1.261 -6.246 1.00 95.25 71 THR A C 1
ATOM 542 O O . THR A 1 71 ? -2.638 -0.417 -5.604 1.00 95.25 71 THR A O 1
ATOM 545 N N . MET A 1 72 ? -2.799 -1.862 -7.333 1.00 95.75 72 MET A N 1
ATOM 546 C CA . MET A 1 72 ? -1.490 -1.599 -7.921 1.00 95.75 72 MET A CA 1
ATOM 547 C C . MET A 1 72 ? -1.664 -0.927 -9.281 1.00 95.75 72 MET A C 1
ATOM 549 O O . MET A 1 72 ? -2.600 -1.235 -10.015 1.00 95.75 72 MET A O 1
ATOM 553 N N . THR A 1 73 ? -0.731 -0.052 -9.642 1.00 94.06 73 THR A N 1
ATOM 554 C CA . THR A 1 73 ? -0.697 0.613 -10.946 1.00 94.06 73 THR A CA 1
ATOM 555 C C . THR A 1 73 ? 0.481 0.109 -11.768 1.00 94.06 73 THR A C 1
ATOM 557 O O . THR A 1 73 ? 1.629 0.104 -11.315 1.00 94.06 73 THR A O 1
ATOM 560 N N . PHE A 1 74 ? 0.207 -0.259 -13.020 1.00 95.12 74 PHE A N 1
ATOM 561 C CA . PHE A 1 74 ? 1.196 -0.817 -13.938 1.00 95.12 74 PHE A CA 1
ATOM 562 C C . PHE A 1 74 ? 1.346 0.028 -15.200 1.00 95.12 74 PHE A C 1
ATOM 564 O O . PHE A 1 74 ? 0.374 0.490 -15.796 1.00 95.12 74 PHE A O 1
ATOM 571 N N . ASN A 1 75 ? 2.584 0.153 -15.667 1.00 94.25 75 ASN A N 1
ATOM 572 C CA . ASN A 1 75 ? 2.913 0.752 -16.948 1.00 94.25 75 ASN A CA 1
ATOM 573 C C . ASN A 1 75 ? 3.084 -0.326 -18.016 1.00 94.25 75 ASN A C 1
ATOM 575 O O . ASN A 1 75 ? 3.710 -1.367 -17.797 1.00 94.25 75 ASN A O 1
ATOM 579 N N . ARG A 1 76 ? 2.572 -0.042 -19.215 1.00 94.19 76 ARG A N 1
ATOM 580 C CA . ARG A 1 76 ? 2.780 -0.890 -20.387 1.00 94.19 76 ARG A CA 1
ATOM 581 C C . ARG A 1 76 ? 4.182 -0.673 -20.951 1.00 94.19 76 ARG A C 1
ATOM 583 O O . ARG A 1 76 ? 4.567 0.449 -21.265 1.00 94.19 76 ARG A O 1
ATOM 590 N N . ASN A 1 77 ? 4.911 -1.758 -21.166 1.00 89.88 77 ASN A N 1
ATOM 591 C CA . ASN A 1 77 ? 6.168 -1.787 -21.905 1.00 89.88 77 ASN A CA 1
ATOM 592 C C . ASN A 1 77 ? 6.117 -2.879 -23.002 1.00 89.88 77 ASN A C 1
ATOM 594 O O . ASN A 1 77 ? 5.162 -3.659 -23.050 1.00 89.88 77 ASN A O 1
ATOM 598 N N . PRO A 1 78 ? 7.112 -2.971 -23.908 1.00 92.94 78 PRO A N 1
ATOM 599 C CA . PRO A 1 78 ? 7.105 -3.983 -24.972 1.00 92.94 78 PRO A CA 1
ATOM 600 C C . PRO A 1 78 ? 7.082 -5.440 -24.483 1.00 92.94 78 PRO A C 1
ATOM 602 O O . PRO A 1 78 ? 6.741 -6.333 -25.250 1.00 92.94 78 PRO A O 1
ATOM 605 N N . ARG A 1 79 ? 7.459 -5.686 -23.222 1.00 91.62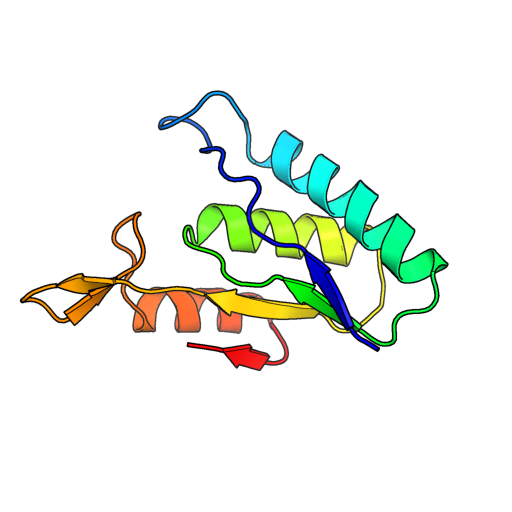 79 ARG A N 1
ATOM 606 C CA . ARG A 1 79 ? 7.517 -7.012 -22.594 1.00 91.62 79 ARG A CA 1
ATOM 607 C C . ARG A 1 79 ? 6.272 -7.339 -21.755 1.00 91.62 79 ARG A C 1
ATOM 609 O O . ARG A 1 79 ? 6.212 -8.436 -21.213 1.00 91.62 79 ARG A O 1
ATOM 616 N N . GLY A 1 80 ? 5.306 -6.422 -21.621 1.00 94.00 80 GLY A N 1
ATOM 617 C CA . GLY A 1 80 ? 4.108 -6.597 -20.790 1.00 94.00 80 GLY A CA 1
ATOM 618 C C . GLY A 1 80 ? 3.808 -5.405 -19.875 1.00 94.00 80 GLY A C 1
ATOM 619 O O . GLY A 1 80 ? 4.167 -4.269 -20.178 1.00 94.00 80 GLY A O 1
ATOM 620 N N . TYR A 1 81 ? 3.130 -5.667 -18.757 1.00 95.62 81 TYR A N 1
ATOM 621 C CA . TYR A 1 81 ? 2.751 -4.667 -17.753 1.00 95.62 81 TYR A CA 1
ATOM 622 C C . TYR A 1 81 ? 3.588 -4.837 -16.489 1.00 95.62 81 TYR A C 1
ATOM 624 O O . TYR A 1 81 ? 3.701 -5.948 -15.965 1.00 95.62 81 TYR A O 1
ATOM 632 N N . PHE A 1 82 ? 4.183 -3.740 -16.025 1.00 96.50 82 PHE A N 1
ATOM 633 C CA . PHE A 1 82 ? 5.096 -3.747 -14.886 1.00 96.50 82 PHE A CA 1
ATOM 634 C C . PHE A 1 82 ? 4.917 -2.501 -14.026 1.00 96.50 82 PHE A C 1
ATOM 636 O O . PHE A 1 82 ? 4.587 -1.427 -14.531 1.00 96.50 82 PHE A O 1
ATOM 643 N N . THR A 1 83 ? 5.178 -2.639 -12.732 1.00 95.44 83 THR A N 1
ATOM 644 C CA . THR A 1 83 ? 5.319 -1.510 -11.811 1.00 95.44 83 THR A CA 1
ATOM 645 C C . THR A 1 83 ? 6.519 -0.643 -12.206 1.00 95.44 83 THR A C 1
ATOM 647 O O . THR A 1 83 ? 7.365 -1.058 -13.009 1.00 95.44 83 THR A O 1
ATOM 650 N N . ILE A 1 84 ? 6.650 0.556 -11.627 1.00 92.75 84 ILE A N 1
ATOM 651 C CA . ILE A 1 84 ? 7.836 1.401 -11.884 1.00 92.75 84 ILE A CA 1
ATOM 652 C C . ILE A 1 84 ? 9.127 0.748 -11.369 1.00 92.75 84 ILE A C 1
ATOM 654 O O . ILE A 1 84 ? 10.200 1.015 -11.903 1.00 92.75 84 ILE A O 1
ATOM 658 N N . MET A 1 85 ? 9.002 -0.156 -10.392 1.00 94.44 85 MET A N 1
ATOM 659 C CA . MET A 1 85 ? 10.104 -0.938 -9.827 1.00 94.44 85 MET A CA 1
ATOM 660 C C . MET A 1 85 ? 10.369 -2.250 -10.581 1.00 94.44 85 MET A C 1
ATOM 662 O O . MET A 1 85 ? 11.281 -2.996 -10.231 1.00 94.44 85 MET A O 1
ATOM 666 N N . GLY A 1 86 ? 9.614 -2.525 -11.649 1.00 94.69 86 GLY A N 1
ATOM 667 C CA . GLY A 1 86 ? 9.841 -3.668 -12.532 1.00 94.69 86 GLY A CA 1
ATOM 668 C C . GLY A 1 86 ? 9.197 -4.977 -12.078 1.00 94.69 86 GLY A C 1
ATOM 669 O O . GLY A 1 86 ? 9.491 -6.016 -12.669 1.00 94.69 86 GLY A O 1
ATOM 670 N N . ASN A 1 87 ? 8.307 -4.955 -11.083 1.00 95.88 87 ASN A N 1
ATOM 671 C CA . ASN A 1 87 ? 7.492 -6.116 -10.731 1.00 95.88 87 ASN A CA 1
ATOM 672 C C . ASN A 1 87 ? 6.428 -6.329 -11.810 1.00 95.88 87 ASN A C 1
ATOM 674 O O . ASN A 1 87 ? 5.745 -5.389 -12.217 1.00 95.88 87 ASN A O 1
ATOM 678 N N . SER A 1 88 ? 6.287 -7.561 -12.284 1.00 95.56 88 SER A N 1
ATOM 679 C CA . SER A 1 88 ? 5.177 -7.945 -13.158 1.00 95.56 88 SER A CA 1
ATOM 680 C C . SER A 1 88 ? 3.856 -8.002 -12.384 1.00 95.56 88 SER A C 1
ATOM 682 O O . SER A 1 88 ? 3.851 -8.155 -11.163 1.00 95.56 88 SER A O 1
ATOM 684 N N . VAL A 1 89 ? 2.732 -7.948 -13.106 1.00 94.81 89 VAL A N 1
ATOM 685 C CA . VAL A 1 89 ? 1.391 -8.126 -12.517 1.00 94.81 89 VAL A CA 1
ATOM 686 C C . VAL A 1 89 ? 1.300 -9.427 -11.712 1.00 94.81 89 VAL A C 1
ATOM 688 O O . VAL A 1 89 ? 0.836 -9.402 -10.578 1.00 94.81 89 VAL A O 1
ATOM 691 N N . ALA A 1 90 ? 1.801 -10.539 -12.262 1.00 94.25 90 ALA A N 1
ATOM 692 C CA . ALA A 1 90 ? 1.770 -11.844 -11.600 1.00 94.25 90 ALA A CA 1
ATOM 693 C C . ALA A 1 90 ? 2.516 -11.830 -10.258 1.00 94.25 90 ALA A C 1
ATOM 695 O O . ALA A 1 90 ? 1.958 -12.250 -9.253 1.00 94.25 90 ALA A O 1
ATOM 696 N N . GLN A 1 91 ? 3.722 -11.251 -10.218 1.00 95.12 91 GLN A N 1
ATOM 697 C CA . GLN A 1 91 ? 4.496 -11.132 -8.976 1.00 95.12 91 GLN A CA 1
ATOM 698 C C . GLN A 1 91 ? 3.771 -10.299 -7.913 1.00 95.12 91 GLN A C 1
ATOM 700 O O . GLN A 1 91 ? 3.824 -10.628 -6.734 1.00 95.12 91 GLN A O 1
ATOM 705 N N . CYS A 1 92 ? 3.098 -9.216 -8.313 1.00 95.19 92 CYS A N 1
ATOM 706 C CA . CYS A 1 92 ? 2.317 -8.411 -7.376 1.00 95.19 92 CYS A CA 1
ATOM 707 C C . CYS A 1 92 ? 1.104 -9.173 -6.833 1.00 95.19 92 CYS A C 1
ATOM 709 O O . CYS A 1 92 ? 0.825 -9.077 -5.643 1.00 95.19 92 CYS A O 1
ATOM 711 N N . VAL A 1 93 ? 0.392 -9.920 -7.682 1.00 92.94 93 VAL A N 1
ATOM 712 C CA . VAL A 1 93 ? -0.758 -10.730 -7.254 1.00 92.94 93 VAL A CA 1
ATOM 713 C C . VAL A 1 93 ? -0.311 -11.832 -6.297 1.00 92.94 93 VAL A C 1
ATOM 715 O O . VAL A 1 93 ? -0.863 -11.916 -5.207 1.00 92.94 93 VAL A O 1
ATOM 718 N N . GLU A 1 94 ? 0.722 -12.599 -6.653 1.00 94.06 94 GLU A N 1
ATOM 719 C CA . GLU A 1 94 ? 1.268 -13.676 -5.813 1.00 94.06 94 GLU A CA 1
ATOM 720 C C . GLU A 1 94 ? 1.667 -13.168 -4.421 1.00 94.06 94 GLU A C 1
ATOM 722 O O . GLU A 1 94 ? 1.319 -13.775 -3.409 1.00 94.06 94 GLU A O 1
ATOM 727 N N . GLU A 1 95 ? 2.354 -12.025 -4.353 1.00 95.06 95 GLU A N 1
ATOM 728 C CA . GLU A 1 95 ? 2.778 -11.444 -3.079 1.00 95.06 95 GLU A CA 1
ATOM 729 C C . GLU A 1 95 ? 1.583 -10.939 -2.253 1.00 95.06 95 GLU A C 1
ATOM 731 O O . GLU A 1 95 ? 1.511 -11.190 -1.054 1.00 95.06 95 GLU A O 1
ATOM 736 N N . LEU A 1 96 ? 0.608 -10.262 -2.868 1.00 92.62 96 LEU A N 1
ATOM 737 C CA . LEU A 1 96 ? -0.576 -9.765 -2.153 1.00 92.62 96 LEU A CA 1
ATOM 738 C C . LEU A 1 96 ? -1.493 -10.905 -1.677 1.00 92.62 96 LEU A C 1
ATOM 740 O O . LEU A 1 96 ? -2.064 -10.815 -0.588 1.00 92.62 96 LEU A O 1
ATOM 744 N N . GLU A 1 97 ? -1.604 -11.986 -2.450 1.00 91.25 97 GLU A N 1
ATOM 745 C CA . GLU A 1 97 ? -2.298 -13.211 -2.043 1.00 91.25 97 GLU A CA 1
ATOM 746 C C . GLU A 1 97 ? -1.591 -13.887 -0.864 1.00 91.25 97 GLU A C 1
ATOM 748 O O . GLU A 1 97 ? -2.252 -14.286 0.095 1.00 91.25 97 GLU A O 1
ATOM 753 N N . ALA A 1 98 ? -0.253 -13.944 -0.874 1.00 93.19 98 ALA A N 1
ATOM 754 C CA . ALA A 1 98 ? 0.534 -14.481 0.238 1.00 93.19 98 ALA A CA 1
ATOM 755 C C . ALA A 1 98 ? 0.352 -13.686 1.543 1.00 93.19 98 ALA A C 1
ATOM 757 O O . ALA A 1 98 ? 0.510 -14.236 2.632 1.00 93.19 98 ALA A O 1
ATOM 758 N N . GLN A 1 99 ? -0.017 -12.407 1.446 1.00 91.38 99 GLN A N 1
ATOM 759 C CA . GLN A 1 99 ? -0.360 -11.559 2.590 1.00 91.38 99 GLN A CA 1
ATOM 760 C C . GLN A 1 99 ? -1.846 -11.634 2.980 1.00 91.38 99 GLN A C 1
ATOM 762 O O . GLN A 1 99 ? -2.290 -10.843 3.814 1.00 91.38 99 GLN A O 1
ATOM 767 N N . GLU A 1 100 ? -2.638 -12.535 2.395 1.00 87.00 100 GLU A N 1
ATOM 768 C CA . GLU A 1 100 ? -4.077 -12.688 2.659 1.00 87.00 100 GLU A CA 1
ATOM 769 C C . GLU A 1 100 ? -4.864 -11.379 2.441 1.00 87.00 100 GLU A C 1
ATOM 771 O O . GLU A 1 100 ? -5.733 -11.009 3.237 1.00 87.00 100 GLU A O 1
ATOM 776 N N . VAL A 1 101 ? -4.524 -10.605 1.402 1.00 76.31 101 VAL A N 1
ATOM 777 C CA . VAL A 1 101 ? -5.288 -9.400 1.044 1.00 76.31 101 VAL A CA 1
ATOM 778 C C . VAL A 1 101 ? -6.650 -9.821 0.458 1.00 76.31 101 VAL A C 1
ATOM 780 O O . VAL A 1 101 ? -6.676 -10.513 -0.557 1.00 76.31 101 VAL A O 1
ATOM 783 N N . PRO A 1 102 ? -7.789 -9.396 1.049 1.00 59.31 102 PRO A N 1
ATOM 784 C CA . PRO A 1 102 ? -9.136 -9.843 0.672 1.00 59.31 102 PRO A CA 1
ATOM 785 C C . PRO A 1 102 ? -9.530 -9.628 -0.793 1.00 59.31 102 PRO A C 1
ATOM 787 O O . PRO A 1 102 ? -10.352 -10.380 -1.311 1.00 59.31 102 PRO A O 1
ATOM 790 N N . ALA A 1 103 ? -8.995 -8.594 -1.448 1.00 61.06 103 ALA A N 1
ATOM 791 C CA . ALA A 1 103 ? -9.101 -8.427 -2.893 1.00 61.06 103 ALA A CA 1
ATOM 792 C C . ALA A 1 103 ? -8.004 -7.503 -3.436 1.00 61.06 103 ALA A C 1
ATOM 794 O O . ALA A 1 103 ? -7.609 -6.524 -2.792 1.00 61.06 103 ALA A O 1
ATOM 795 N N . THR A 1 104 ? -7.561 -7.813 -4.650 1.00 62.66 104 THR A N 1
ATOM 796 C CA . THR A 1 104 ? -6.566 -7.064 -5.417 1.00 62.66 104 THR A CA 1
ATOM 797 C C . THR A 1 104 ? -7.222 -6.430 -6.649 1.00 62.66 104 THR A C 1
ATOM 799 O O . THR A 1 104 ? -8.125 -7.007 -7.255 1.00 62.66 104 THR A O 1
ATOM 802 N N . GLY A 1 105 ? -6.800 -5.213 -7.003 1.00 61.78 105 GLY A N 1
ATOM 803 C CA . GLY A 1 105 ? -7.173 -4.542 -8.256 1.00 61.78 105 GLY A CA 1
ATOM 804 C C . GLY A 1 105 ? -5.937 -4.280 -9.116 1.00 61.78 105 GLY A C 1
ATOM 805 O O . GLY A 1 105 ? -4.920 -3.818 -8.590 1.00 61.78 105 GLY A O 1
ATOM 806 N N . THR A 1 106 ? -6.029 -4.588 -10.411 1.00 53.47 106 THR A N 1
ATOM 807 C CA . THR A 1 106 ? -4.953 -4.465 -11.414 1.00 53.47 106 THR A CA 1
ATOM 808 C C . THR A 1 106 ? -5.397 -3.666 -12.623 1.00 53.47 106 THR A C 1
ATOM 810 O O . THR A 1 106 ? -6.557 -3.891 -13.044 1.00 53.47 106 THR A O 1
#

InterPro domains:
  IPR003726 Homocysteine-binding domain [PF02574] (2-105)
  IPR003726 Homocysteine-binding domain [PS50970] (1-106)
  IPR036589 Homocysteine-binding domain superfamily [G3DSA:3.20.20.330] (1-106)
  IPR036589 Homocysteine-binding domain superfamily [SSF82282] (1-105)

Organism: NCBI:txid412755